Protein AF-A0A610M522-F1 (afdb_monomer)

Mean predicted aligned error: 11.6 Å

Solvent-accessible surface area (backbone atoms only — not comparable to full-atom values): 4716 Å² total; per-residue (Å²): 137,52,74,70,55,55,52,50,50,53,52,50,52,52,54,50,53,50,51,51,52,51,50,50,54,50,47,53,53,46,49,66,74,40,45,67,60,56,50,49,53,52,50,51,52,51,51,51,54,54,50,51,54,52,51,52,53,50,51,53,50,52,53,50,51,51,49,52,42,51,57,47,37,72,75,42,77,80,60,63,80,69,78,116

Foldseek 3Di:
DDPVVVVVVVVVVVVVVVVVVVVVVVVVVVCVVCVVVVVVVVVVVVVVVVVVVVVVVVVVVVVVLVVVLVVVCVVPVVPCVSVD

Sequence (84 aa):
MGLKDNLKAVKNELNTEEQFIENFIKGERFIRKYKFYISAVVIILVAWFAGNFIISKINDYKTKEANEIYANLIQDPSNKNLLE

Structure (mmCIF, N/CA/C/O ba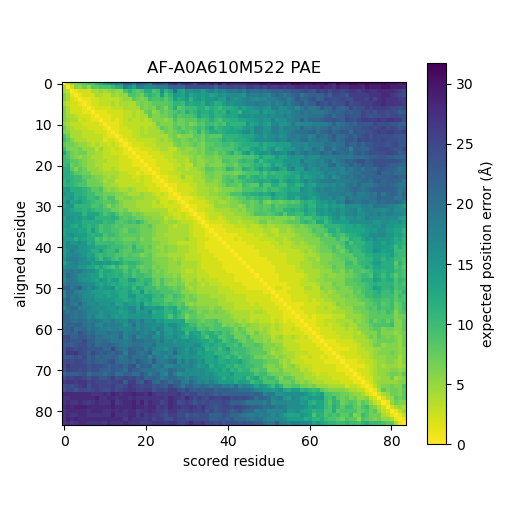ckbone):
data_AF-A0A610M522-F1
#
_entry.id   AF-A0A610M522-F1
#
loop_
_atom_site.group_PDB
_atom_site.id
_atom_site.type_symbol
_atom_site.label_atom_id
_atom_site.label_alt_id
_atom_site.label_comp_id
_atom_site.label_asym_id
_atom_site.label_entity_id
_atom_site.label_seq_id
_atom_site.pdbx_PDB_ins_code
_atom_site.Cartn_x
_atom_site.Cartn_y
_atom_site.Cartn_z
_atom_site.occupancy
_atom_site.B_iso_or_equiv
_atom_site.auth_seq_id
_atom_site.auth_comp_id
_atom_site.auth_asym_id
_atom_site.auth_atom_id
_atom_site.pdbx_PDB_model_num
ATOM 1 N N . MET A 1 1 ? 4.105 -9.067 -51.866 1.00 55.19 1 MET A N 1
ATOM 2 C CA . MET A 1 1 ? 4.904 -8.863 -50.641 1.00 55.19 1 MET A CA 1
ATOM 3 C C . MET A 1 1 ? 6.350 -9.110 -51.010 1.00 55.19 1 MET A C 1
ATOM 5 O O . MET A 1 1 ? 6.724 -10.245 -51.275 1.00 55.19 1 MET A O 1
ATOM 9 N N . GLY A 1 2 ? 7.096 -8.030 -51.237 1.00 80.06 2 GLY A N 1
ATOM 10 C CA . GLY A 1 2 ? 8.452 -8.105 -51.786 1.00 80.06 2 GLY A CA 1
ATOM 11 C C . GLY A 1 2 ? 9.509 -8.202 -50.690 1.00 80.06 2 GLY A C 1
ATOM 12 O O . GLY A 1 2 ? 9.245 -7.884 -49.535 1.00 80.06 2 GLY A O 1
ATOM 13 N N . LEU A 1 3 ? 10.744 -8.545 -51.065 1.00 75.44 3 LEU A N 1
ATOM 14 C CA . LEU A 1 3 ? 11.908 -8.553 -50.161 1.00 75.44 3 LEU A CA 1
ATOM 15 C C . LEU A 1 3 ? 12.059 -7.240 -49.366 1.00 75.44 3 LEU A C 1
ATOM 17 O O . LEU A 1 3 ? 12.495 -7.253 -48.222 1.00 75.44 3 LEU A O 1
ATOM 21 N N . LYS A 1 4 ? 11.639 -6.106 -49.945 1.00 79.31 4 LYS A N 1
ATOM 22 C CA . LYS A 1 4 ? 11.631 -4.791 -49.283 1.00 79.31 4 LYS A CA 1
ATOM 23 C C . LYS A 1 4 ? 10.661 -4.704 -48.098 1.00 79.31 4 LYS A C 1
ATOM 25 O O . LYS A 1 4 ? 10.968 -3.999 -47.142 1.00 79.31 4 LYS A O 1
ATOM 30 N N . ASP A 1 5 ? 9.527 -5.399 -48.150 1.00 78.94 5 ASP A N 1
ATOM 31 C CA . ASP A 1 5 ? 8.555 -5.427 -47.051 1.00 78.94 5 ASP A CA 1
ATOM 32 C C . ASP A 1 5 ? 9.076 -6.301 -45.903 1.00 78.94 5 ASP A C 1
ATOM 34 O O . ASP A 1 5 ? 9.016 -5.891 -44.747 1.00 78.94 5 ASP A O 1
ATOM 38 N N . ASN A 1 6 ? 9.705 -7.437 -46.228 1.00 79.00 6 ASN A N 1
ATOM 39 C CA . ASN A 1 6 ? 10.353 -8.309 -45.241 1.00 79.00 6 ASN A CA 1
ATOM 40 C C . ASN A 1 6 ? 11.526 -7.604 -44.539 1.00 79.00 6 ASN A C 1
ATOM 42 O O . ASN A 1 6 ? 11.647 -7.667 -43.322 1.00 79.00 6 ASN A O 1
ATOM 46 N N . LEU A 1 7 ? 12.356 -6.863 -45.281 1.00 82.56 7 LEU A N 1
ATOM 47 C CA . LEU A 1 7 ? 13.452 -6.080 -44.695 1.00 82.56 7 LEU A CA 1
ATOM 48 C C . LEU A 1 7 ? 12.950 -4.949 -43.785 1.00 82.56 7 LEU A C 1
ATOM 50 O O . LEU A 1 7 ? 13.588 -4.642 -42.779 1.00 82.56 7 LEU A O 1
ATOM 54 N N . LYS A 1 8 ? 11.810 -4.328 -44.114 1.00 85.00 8 LYS A N 1
ATOM 55 C CA . LYS A 1 8 ? 11.171 -3.330 -43.243 1.00 85.00 8 LYS A CA 1
ATOM 56 C C . LYS A 1 8 ? 10.622 -3.959 -41.968 1.00 85.00 8 LYS A C 1
ATOM 58 O O . LYS A 1 8 ? 10.803 -3.360 -40.915 1.00 85.00 8 LYS A O 1
ATOM 63 N N . ALA A 1 9 ? 9.990 -5.129 -42.061 1.00 84.88 9 ALA A N 1
ATOM 64 C CA . ALA A 1 9 ? 9.489 -5.861 -40.900 1.00 84.88 9 ALA A CA 1
ATOM 65 C C . ALA A 1 9 ? 10.630 -6.197 -39.928 1.00 84.88 9 ALA A C 1
ATOM 67 O O . ALA A 1 9 ? 10.590 -5.751 -38.786 1.00 84.88 9 ALA A O 1
ATOM 68 N N . VAL A 1 10 ? 11.709 -6.811 -40.429 1.00 82.69 10 VAL A N 1
ATOM 69 C CA . VAL A 1 10 ? 12.897 -7.150 -39.625 1.00 82.69 10 VAL A CA 1
ATOM 70 C C . VAL A 1 10 ? 13.525 -5.904 -38.996 1.00 82.69 10 VAL A C 1
ATOM 72 O O . VAL A 1 10 ? 13.856 -5.899 -37.817 1.00 82.69 10 VAL A O 1
ATOM 75 N N . LYS A 1 11 ? 13.654 -4.800 -39.744 1.00 84.19 11 LYS A N 1
ATOM 76 C CA . LYS A 1 11 ? 14.179 -3.543 -39.186 1.00 84.19 11 LYS A CA 1
ATOM 77 C C . LYS A 1 11 ? 13.301 -2.993 -38.055 1.00 84.19 11 LYS A C 1
ATOM 79 O O . LYS A 1 11 ? 13.816 -2.389 -37.117 1.00 84.19 11 LYS A O 1
ATOM 84 N N . ASN A 1 12 ? 11.987 -3.151 -38.168 1.00 86.12 12 ASN A N 1
ATOM 85 C CA . ASN A 1 12 ? 11.045 -2.660 -37.172 1.00 86.12 12 ASN A CA 1
ATOM 86 C C . ASN A 1 12 ? 11.056 -3.528 -35.905 1.00 86.12 12 ASN A C 1
ATOM 88 O O . ASN A 1 12 ? 10.981 -2.990 -34.803 1.00 86.12 12 ASN A O 1
ATOM 92 N N . GLU A 1 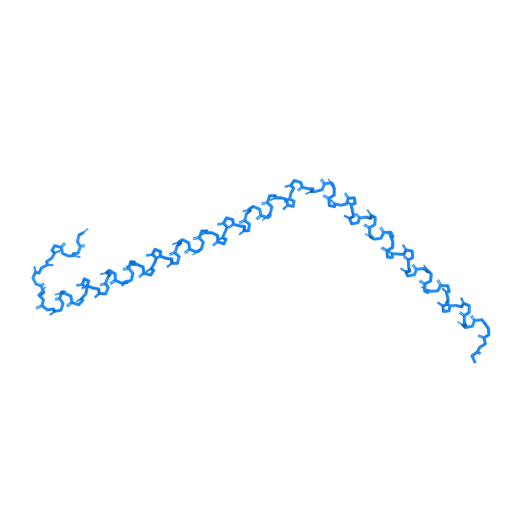13 ? 11.204 -4.844 -36.063 1.00 81.44 13 GLU A N 1
ATOM 93 C CA . GLU A 1 13 ? 11.418 -5.783 -34.956 1.00 81.44 13 GLU A CA 1
ATOM 94 C C . GLU A 1 13 ? 12.715 -5.459 -34.205 1.00 81.44 13 GLU A C 1
ATOM 96 O O . GLU A 1 13 ? 12.662 -5.218 -33.003 1.00 81.44 13 GLU A O 1
ATOM 101 N N . LEU A 1 14 ? 13.836 -5.280 -34.914 1.00 83.94 14 LEU A N 1
ATOM 102 C CA . LEU A 1 14 ? 15.122 -4.917 -34.302 1.00 83.94 14 LEU A CA 1
ATOM 103 C C . LEU A 1 14 ? 15.064 -3.585 -33.531 1.00 83.94 14 LEU A C 1
ATOM 105 O O . LEU A 1 14 ? 15.566 -3.487 -32.415 1.00 83.94 14 LEU A O 1
ATOM 109 N N . ASN A 1 15 ? 14.403 -2.564 -34.086 1.00 88.38 15 ASN A N 1
ATOM 110 C CA . ASN A 1 15 ? 14.211 -1.278 -33.401 1.00 88.38 15 ASN A CA 1
ATOM 111 C C . ASN A 1 15 ? 13.329 -1.422 -32.146 1.00 88.38 15 ASN A C 1
ATOM 113 O O . ASN A 1 15 ? 13.530 -0.740 -31.142 1.00 88.38 15 ASN A O 1
ATOM 117 N N . THR A 1 16 ? 12.349 -2.325 -32.192 1.00 86.75 16 THR A N 1
ATOM 118 C CA . THR A 1 16 ? 11.507 -2.636 -31.034 1.00 86.75 16 THR A CA 1
ATOM 119 C C . THR A 1 16 ? 12.342 -3.315 -29.947 1.00 86.75 16 THR A C 1
ATOM 121 O O . THR A 1 16 ? 12.285 -2.901 -28.792 1.00 86.75 16 THR A O 1
ATOM 124 N N . GLU A 1 17 ? 13.177 -4.292 -30.306 1.00 85.44 17 GLU A N 1
ATOM 125 C CA . GLU A 1 17 ? 14.097 -4.965 -29.379 1.00 85.44 17 GLU A CA 1
ATOM 126 C C . GLU A 1 17 ? 15.114 -3.997 -28.748 1.00 85.44 17 GLU A C 1
ATOM 128 O O . GLU A 1 17 ? 15.317 -4.031 -27.532 1.00 85.44 17 GLU A O 1
ATOM 133 N N . GLU A 1 18 ? 15.695 -3.072 -29.519 1.00 85.94 18 GLU A N 1
ATOM 134 C CA . GLU A 1 18 ? 16.583 -2.032 -28.978 1.00 85.94 18 GLU A CA 1
ATOM 135 C C . GLU A 1 18 ? 15.865 -1.128 -27.970 1.00 85.94 18 GLU A C 1
ATOM 137 O O . GLU A 1 18 ? 16.404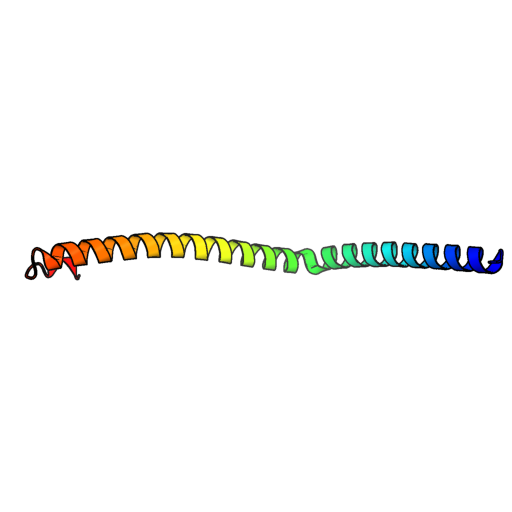 -0.847 -26.897 1.00 85.94 18 GLU A O 1
ATOM 142 N N . GLN A 1 19 ? 14.626 -0.719 -28.258 1.00 87.62 19 GLN A N 1
ATOM 143 C CA . GLN A 1 19 ? 13.822 0.065 -27.317 1.00 87.62 19 GLN A CA 1
ATOM 144 C C . GLN A 1 19 ? 13.494 -0.721 -26.046 1.00 87.62 19 GLN A C 1
ATOM 146 O O . GLN A 1 19 ? 13.490 -0.146 -24.955 1.00 87.62 19 GLN A O 1
ATOM 151 N N . PHE A 1 20 ? 13.254 -2.031 -26.151 1.00 87.31 20 PHE A N 1
ATOM 152 C CA . PHE A 1 20 ? 13.068 -2.893 -24.984 1.00 87.31 20 PHE A CA 1
ATOM 153 C C . PHE A 1 20 ? 14.315 -2.917 -24.100 1.00 87.31 20 PHE A C 1
ATOM 155 O O . PHE A 1 20 ? 14.204 -2.715 -22.889 1.00 87.31 20 PHE A O 1
ATOM 162 N N . ILE A 1 21 ? 15.497 -3.109 -24.689 1.00 87.81 21 ILE A N 1
ATOM 163 C CA . ILE A 1 21 ? 16.760 -3.143 -23.943 1.00 87.81 21 ILE A CA 1
ATOM 164 C C . ILE A 1 21 ? 17.071 -1.769 -23.339 1.00 87.81 21 ILE A C 1
ATOM 166 O O . ILE A 1 21 ? 17.429 -1.675 -22.164 1.00 87.81 21 ILE A O 1
ATOM 170 N N . GLU A 1 22 ? 16.876 -0.687 -24.090 1.00 88.56 22 GLU A N 1
ATOM 171 C CA . GLU A 1 22 ? 17.086 0.672 -23.593 1.00 88.56 22 GLU A CA 1
ATOM 172 C C . GLU A 1 22 ? 16.164 0.987 -22.407 1.00 88.56 22 GLU A C 1
ATOM 174 O O . GLU A 1 22 ? 16.610 1.5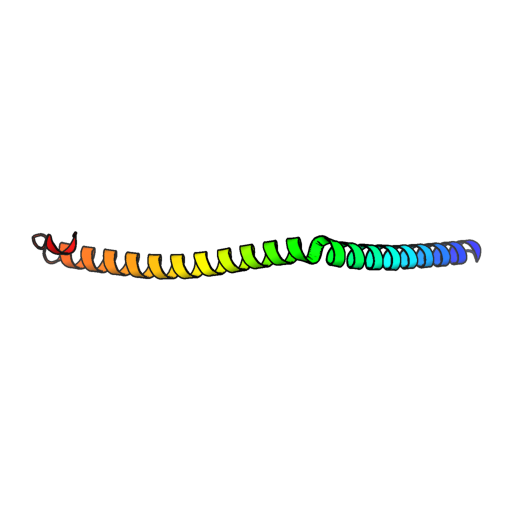15 -21.382 1.00 88.56 22 GLU A O 1
ATOM 179 N N . ASN A 1 23 ? 14.887 0.619 -22.508 1.00 86.56 23 ASN A N 1
ATOM 180 C CA . ASN A 1 23 ? 13.922 0.802 -21.431 1.00 86.56 23 ASN A CA 1
ATOM 181 C C . ASN A 1 23 ? 14.245 -0.070 -20.217 1.00 86.56 23 ASN A C 1
ATOM 183 O O . ASN A 1 23 ? 14.099 0.395 -19.086 1.00 86.56 23 ASN A O 1
ATOM 187 N N . PHE A 1 24 ? 14.737 -1.292 -20.423 1.00 86.88 24 PHE A N 1
ATOM 188 C CA . PHE A 1 24 ? 15.191 -2.164 -19.344 1.00 86.88 24 PHE A CA 1
ATOM 189 C C . PHE A 1 24 ? 16.374 -1.547 -18.583 1.00 86.88 24 PHE A C 1
ATOM 191 O O . PHE A 1 24 ? 16.337 -1.433 -17.358 1.00 86.88 24 PHE A O 1
ATOM 198 N N . ILE A 1 25 ? 17.382 -1.045 -19.302 1.00 87.06 25 ILE A N 1
ATOM 199 C CA . ILE A 1 25 ? 18.559 -0.389 -18.711 1.00 87.06 25 ILE A CA 1
ATOM 200 C C . ILE A 1 25 ? 18.164 0.914 -17.998 1.00 87.06 25 ILE A C 1
ATOM 202 O O . ILE A 1 25 ? 18.640 1.204 -16.894 1.00 87.06 25 ILE A O 1
ATOM 206 N N . LYS A 1 26 ? 17.261 1.708 -18.590 1.00 87.62 26 LYS A N 1
ATOM 207 C CA . LYS A 1 26 ? 16.688 2.899 -17.940 1.00 87.62 26 LYS A CA 1
ATOM 208 C C . LYS A 1 26 ? 15.938 2.522 -16.662 1.00 87.62 26 LYS A C 1
ATOM 210 O O . LYS A 1 26 ? 16.108 3.204 -15.650 1.00 87.62 26 LYS A O 1
ATOM 215 N N . GLY A 1 27 ? 15.166 1.437 -16.691 1.00 84.38 27 GLY A N 1
ATOM 216 C CA . GLY A 1 27 ? 14.460 0.877 -15.542 1.00 84.38 27 GLY A CA 1
ATOM 217 C C . GLY A 1 27 ? 15.413 0.472 -14.420 1.00 84.38 27 GLY A C 1
ATOM 218 O O . GLY A 1 27 ? 15.231 0.899 -13.280 1.00 84.38 27 GLY A O 1
ATOM 219 N N . GLU A 1 28 ? 16.487 -0.251 -14.738 1.00 85.75 28 GLU A N 1
ATOM 220 C CA . GLU A 1 28 ? 17.517 -0.618 -13.762 1.00 85.75 28 GLU A CA 1
ATOM 221 C C . GLU A 1 28 ? 18.145 0.628 -13.120 1.00 85.75 28 GLU A C 1
ATOM 223 O O . GLU A 1 28 ? 18.241 0.737 -11.893 1.00 85.75 28 GLU A O 1
ATOM 228 N N . ARG A 1 29 ? 18.515 1.626 -13.933 1.00 85.31 29 ARG A N 1
ATOM 229 C CA . ARG A 1 29 ? 19.112 2.872 -13.435 1.00 85.31 29 ARG A CA 1
ATOM 230 C C . ARG A 1 29 ? 18.137 3.675 -12.575 1.00 85.31 29 ARG A C 1
ATOM 232 O O . ARG A 1 29 ? 18.557 4.274 -11.583 1.00 85.31 29 ARG A O 1
ATOM 239 N N . PHE A 1 30 ? 16.853 3.673 -12.928 1.00 83.81 30 PHE A N 1
ATOM 240 C CA . PHE A 1 30 ? 15.788 4.300 -12.152 1.00 83.81 30 PHE A CA 1
ATOM 241 C C . PHE A 1 30 ? 15.639 3.622 -10.787 1.00 83.81 30 PHE A C 1
ATOM 243 O O . PHE A 1 30 ? 15.755 4.289 -9.761 1.00 83.81 30 PHE A O 1
ATOM 250 N N . ILE A 1 31 ? 15.497 2.295 -10.752 1.00 85.12 31 ILE A N 1
ATOM 251 C CA . ILE A 1 31 ? 15.396 1.531 -9.501 1.00 85.12 31 ILE A CA 1
ATOM 252 C C . ILE A 1 31 ? 16.634 1.769 -8.631 1.00 85.12 31 ILE A C 1
ATOM 254 O O . ILE A 1 31 ? 16.514 2.041 -7.438 1.00 85.12 31 ILE A O 1
ATOM 258 N N . ARG A 1 32 ? 17.834 1.764 -9.221 1.00 85.19 32 ARG A N 1
ATOM 259 C CA . ARG A 1 32 ? 19.085 1.997 -8.487 1.00 85.19 32 ARG A CA 1
ATOM 260 C C . ARG A 1 32 ? 19.177 3.408 -7.905 1.00 85.19 32 ARG A C 1
ATOM 262 O O . ARG A 1 32 ? 19.657 3.568 -6.783 1.00 85.19 32 ARG A O 1
ATOM 269 N N . LYS A 1 33 ? 18.705 4.421 -8.640 1.00 87.50 33 LYS A N 1
ATOM 270 C CA . LYS A 1 33 ? 18.675 5.825 -8.198 1.00 87.50 33 LYS A CA 1
ATOM 271 C C . LYS A 1 33 ? 17.640 6.055 -7.096 1.00 87.50 33 LYS A C 1
ATOM 273 O O . LYS A 1 33 ? 17.930 6.753 -6.129 1.00 87.50 33 LYS A O 1
ATOM 278 N N . TYR A 1 34 ? 16.461 5.450 -7.218 1.00 89.81 34 TYR A N 1
ATOM 279 C CA . TYR A 1 34 ? 15.336 5.651 -6.302 1.00 89.81 34 TYR A CA 1
ATOM 280 C C . TYR A 1 34 ? 15.184 4.542 -5.256 1.00 89.81 34 TYR A C 1
ATOM 282 O O . TYR A 1 34 ? 14.178 4.518 -4.553 1.00 89.81 34 TYR A O 1
ATOM 290 N N . LYS A 1 35 ? 16.185 3.665 -5.089 1.00 86.56 35 LYS A N 1
ATOM 291 C CA . LYS A 1 35 ? 16.140 2.508 -4.177 1.00 86.56 35 LYS A CA 1
ATOM 292 C C . LYS A 1 35 ? 15.607 2.845 -2.781 1.00 86.56 35 LYS A C 1
ATOM 294 O O . LYS A 1 35 ? 14.812 2.091 -2.237 1.00 86.56 35 LYS A O 1
ATOM 299 N N . PHE A 1 36 ? 15.995 4.005 -2.242 1.00 88.94 36 PHE A N 1
ATOM 300 C CA . PHE A 1 36 ? 15.573 4.463 -0.919 1.00 88.94 36 PHE A CA 1
ATOM 301 C C . PHE A 1 36 ? 14.096 4.885 -0.884 1.00 88.94 36 PHE A C 1
ATOM 303 O O . PHE A 1 36 ? 13.362 4.520 0.032 1.00 88.94 36 PHE A O 1
ATOM 310 N N . TYR A 1 37 ? 13.636 5.601 -1.912 1.00 91.94 37 TYR A N 1
ATOM 311 C CA . TYR A 1 37 ? 12.232 5.994 -2.046 1.00 91.94 37 TYR A CA 1
ATOM 312 C C . TYR A 1 37 ? 11.332 4.774 -2.244 1.00 91.94 37 TYR A C 1
ATOM 314 O O . TYR A 1 37 ? 10.298 4.667 -1.593 1.00 91.94 37 TYR A O 1
ATOM 322 N N . ILE A 1 38 ? 11.756 3.823 -3.083 1.00 90.12 38 ILE A N 1
ATOM 323 C CA . ILE A 1 38 ? 11.031 2.567 -3.306 1.00 90.12 38 ILE A CA 1
ATOM 324 C C . ILE A 1 38 ? 10.927 1.788 -1.990 1.00 90.12 38 ILE A C 1
ATOM 326 O O . ILE A 1 38 ? 9.832 1.374 -1.621 1.00 90.12 38 ILE A O 1
ATOM 330 N N . SER A 1 39 ? 12.023 1.657 -1.229 1.00 90.31 39 SER A N 1
ATOM 331 C CA . SER A 1 39 ? 11.966 1.005 0.084 1.00 90.31 39 SER A CA 1
ATOM 332 C C . SER A 1 39 ? 11.053 1.734 1.070 1.00 90.31 39 SER A C 1
ATOM 334 O O . SER A 1 39 ? 10.312 1.082 1.796 1.00 90.31 39 SER A O 1
ATOM 336 N N . ALA A 1 40 ? 11.046 3.070 1.072 1.00 94.88 40 ALA A N 1
ATOM 337 C CA . ALA A 1 40 ? 10.169 3.846 1.943 1.00 94.88 40 ALA A CA 1
ATOM 338 C C . ALA A 1 40 ? 8.687 3.599 1.619 1.00 94.88 40 ALA A C 1
ATOM 340 O O . ALA A 1 40 ? 7.896 3.359 2.527 1.00 94.88 40 ALA A O 1
ATOM 341 N N . VAL A 1 41 ? 8.319 3.577 0.333 1.00 95.69 41 VAL A N 1
ATOM 342 C CA . VAL A 1 41 ? 6.944 3.271 -0.100 1.00 95.69 41 VAL A CA 1
ATOM 343 C C . VAL A 1 41 ? 6.534 1.860 0.322 1.00 95.69 41 VAL A C 1
ATOM 345 O O . VAL A 1 41 ? 5.433 1.673 0.835 1.00 95.69 41 VAL A O 1
ATOM 348 N N . VAL A 1 42 ? 7.425 0.876 0.167 1.00 95.69 42 VAL A N 1
ATOM 349 C CA . VAL A 1 42 ? 7.166 -0.504 0.606 1.00 95.69 42 VAL A CA 1
ATOM 350 C C . VAL A 1 42 ? 6.932 -0.563 2.117 1.00 95.69 42 VAL A C 1
ATOM 352 O O . VAL A 1 42 ? 5.968 -1.185 2.554 1.00 95.69 42 VAL A O 1
ATOM 355 N N . ILE A 1 43 ? 7.753 0.119 2.921 1.00 96.75 43 ILE A N 1
ATOM 356 C CA . ILE A 1 43 ? 7.582 0.165 4.383 1.00 96.75 43 ILE A CA 1
ATOM 357 C C . ILE A 1 43 ? 6.237 0.805 4.754 1.00 96.75 43 ILE A C 1
ATOM 359 O O . ILE A 1 43 ? 5.521 0.261 5.591 1.00 96.75 43 ILE A O 1
ATOM 363 N N . ILE A 1 44 ? 5.856 1.911 4.108 1.00 97.06 44 ILE A N 1
ATOM 364 C CA . ILE A 1 44 ? 4.566 2.575 4.350 1.00 97.06 44 ILE A CA 1
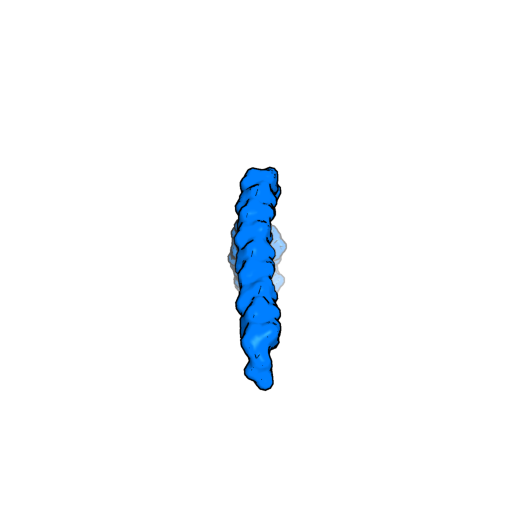ATOM 365 C C . ILE A 1 44 ? 3.399 1.638 4.022 1.00 97.06 44 ILE A C 1
ATOM 367 O O . ILE A 1 44 ? 2.464 1.531 4.813 1.00 97.06 44 ILE A O 1
ATOM 371 N N . LEU A 1 45 ? 3.462 0.927 2.893 1.00 97.19 45 LEU A N 1
ATOM 372 C CA . LEU A 1 45 ? 2.441 -0.051 2.516 1.00 97.19 45 LEU A CA 1
ATOM 373 C C . LEU A 1 45 ? 2.327 -1.171 3.552 1.00 97.19 45 LEU A C 1
ATOM 375 O O . LEU A 1 45 ? 1.223 -1.488 3.990 1.00 97.19 45 LEU A O 1
ATOM 379 N N . VAL A 1 46 ? 3.454 -1.734 3.992 1.00 97.00 46 VAL A N 1
ATOM 380 C CA . VAL A 1 46 ? 3.467 -2.782 5.022 1.00 97.00 46 VAL A CA 1
ATOM 381 C C . VAL A 1 46 ? 2.888 -2.265 6.340 1.00 97.00 46 VAL A C 1
ATOM 383 O O . VAL A 1 46 ? 2.049 -2.935 6.940 1.00 97.00 46 VAL A O 1
ATOM 386 N N . ALA A 1 47 ? 3.275 -1.063 6.774 1.00 96.62 47 ALA A N 1
ATOM 387 C CA . ALA A 1 47 ? 2.754 -0.445 7.99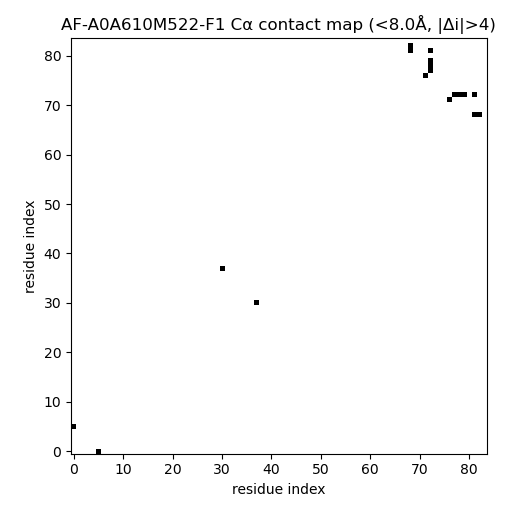0 1.00 96.62 47 ALA A CA 1
ATOM 388 C C . ALA A 1 47 ? 1.242 -0.191 7.901 1.00 96.62 47 ALA A C 1
ATOM 390 O O . ALA A 1 47 ? 0.520 -0.438 8.866 1.00 96.62 47 ALA A O 1
ATOM 391 N N . TRP A 1 48 ? 0.748 0.242 6.740 1.00 96.81 48 TRP A N 1
ATOM 392 C CA . TRP A 1 48 ? -0.679 0.438 6.504 1.00 96.81 48 TRP A CA 1
ATOM 393 C C . TRP A 1 48 ? -1.455 -0.880 6.587 1.00 96.81 48 TRP A C 1
ATOM 395 O O . TRP A 1 48 ? -2.467 -0.945 7.285 1.00 96.81 48 TRP A O 1
ATOM 405 N N . PHE A 1 49 ? -0.963 -1.949 5.956 1.00 96.25 49 PHE A N 1
ATOM 406 C CA . PHE A 1 49 ? -1.577 -3.277 6.057 1.00 96.25 49 PHE A CA 1
ATOM 407 C C . PHE A 1 49 ? -1.579 -3.804 7.496 1.00 96.25 49 PHE A C 1
ATOM 409 O O . PHE A 1 49 ? -2.618 -4.244 7.988 1.00 96.25 49 PHE A O 1
ATOM 416 N N . ALA A 1 50 ? -0.442 -3.718 8.192 1.00 95.62 50 ALA A N 1
ATOM 417 C CA . ALA A 1 50 ? -0.325 -4.155 9.580 1.00 95.62 50 ALA A CA 1
ATOM 418 C C . ALA A 1 50 ? -1.255 -3.358 10.510 1.00 95.62 50 ALA A C 1
ATOM 420 O O . ALA A 1 50 ? -1.966 -3.944 11.326 1.00 95.62 50 ALA A O 1
ATOM 421 N N . GLY A 1 51 ? -1.305 -2.034 10.348 1.00 94.19 51 GLY A N 1
ATOM 422 C CA . GLY A 1 51 ? -2.188 -1.157 11.112 1.00 94.19 51 GLY A CA 1
ATOM 423 C C . GLY A 1 51 ? -3.661 -1.502 10.905 1.00 94.19 51 GLY A C 1
ATOM 424 O O . GLY A 1 51 ? -4.384 -1.687 11.881 1.00 94.19 51 GLY A O 1
ATOM 425 N N . ASN A 1 52 ? -4.098 -1.676 9.653 1.00 94.25 52 ASN A N 1
ATOM 426 C CA . ASN A 1 52 ? -5.474 -2.084 9.350 1.00 94.25 52 ASN A CA 1
ATOM 427 C C . ASN A 1 52 ? -5.814 -3.452 9.953 1.00 94.25 52 ASN A C 1
ATOM 429 O O . ASN A 1 52 ? -6.897 -3.621 10.509 1.00 94.25 52 ASN A O 1
ATOM 433 N N . PHE A 1 53 ? -4.889 -4.411 9.896 1.00 93.25 53 PHE A N 1
ATOM 434 C CA . PHE A 1 53 ? -5.098 -5.736 10.476 1.00 93.25 53 PHE A CA 1
ATOM 435 C C . PHE A 1 53 ? -5.300 -5.677 11.998 1.00 93.25 53 PHE A C 1
ATOM 437 O O . PHE A 1 53 ? -6.234 -6.282 12.529 1.00 93.25 53 PHE A O 1
ATOM 444 N N . ILE A 1 54 ? -4.464 -4.906 12.701 1.00 93.38 54 ILE A N 1
ATOM 445 C CA . ILE A 1 54 ? -4.566 -4.721 14.155 1.00 93.38 54 ILE A CA 1
ATOM 446 C C . ILE A 1 54 ? -5.863 -3.988 14.516 1.00 93.38 54 ILE A C 1
ATOM 448 O O . ILE A 1 54 ? -6.595 -4.438 15.396 1.00 93.38 54 ILE A O 1
ATOM 452 N N . ILE A 1 55 ? -6.181 -2.894 13.819 1.00 92.69 55 ILE A N 1
ATOM 453 C CA . ILE A 1 55 ? -7.408 -2.118 14.050 1.00 92.69 55 ILE A CA 1
ATOM 454 C C . ILE A 1 55 ? -8.645 -2.988 13.823 1.00 92.69 55 ILE A C 1
ATOM 456 O O . ILE A 1 55 ? -9.564 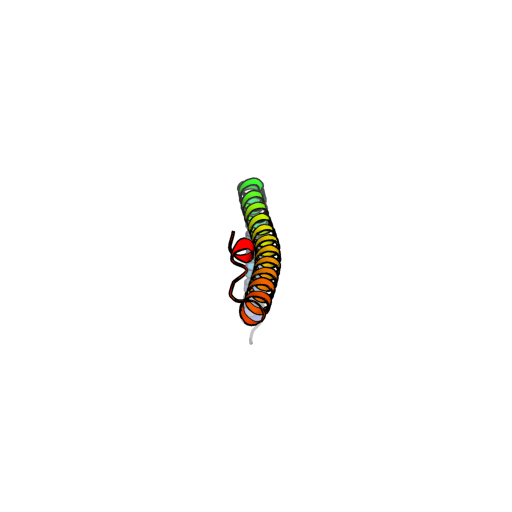-2.958 14.636 1.00 92.69 55 ILE A O 1
ATOM 460 N N . SER A 1 56 ? -8.655 -3.810 12.770 1.00 90.50 56 SER A N 1
ATOM 461 C CA . SER A 1 56 ? -9.753 -4.738 12.506 1.00 90.50 56 SER A CA 1
ATOM 462 C C . SER A 1 56 ? -9.946 -5.717 13.662 1.00 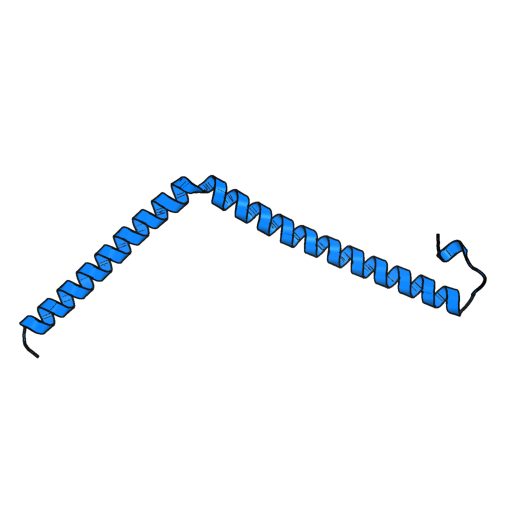90.50 56 SER A C 1
ATOM 464 O O . SER A 1 56 ? -11.075 -5.910 14.097 1.00 90.50 56 SER A O 1
ATOM 466 N N . LYS A 1 57 ? -8.864 -6.296 14.200 1.00 88.25 57 LYS A N 1
ATOM 467 C CA . LYS A 1 57 ? -8.931 -7.202 15.358 1.00 88.25 57 LYS A CA 1
ATOM 468 C C . LYS A 1 57 ? -9.451 -6.510 16.617 1.00 88.25 57 LYS A C 1
ATOM 470 O O . LYS A 1 57 ? -10.262 -7.092 17.333 1.00 88.25 57 LYS A O 1
ATOM 475 N N . ILE A 1 58 ? -9.001 -5.284 16.877 1.00 90.38 58 ILE A N 1
ATOM 476 C CA . ILE A 1 58 ? -9.457 -4.492 18.026 1.00 90.38 58 ILE A CA 1
ATOM 477 C C . ILE A 1 58 ? -10.940 -4.148 17.882 1.00 90.38 58 ILE A C 1
ATOM 479 O O . ILE A 1 58 ? -11.687 -4.271 18.846 1.00 90.38 58 ILE A O 1
ATOM 483 N N . ASN A 1 59 ? -11.379 -3.734 16.695 1.00 89.50 59 ASN A N 1
ATOM 484 C CA . ASN A 1 59 ? -12.778 -3.396 16.450 1.00 89.50 59 ASN A CA 1
ATOM 485 C C . ASN A 1 59 ? -13.692 -4.614 16.600 1.00 89.50 59 ASN A C 1
ATOM 487 O O . ASN A 1 59 ? -14.774 -4.482 17.164 1.00 89.50 59 ASN A O 1
ATOM 491 N N . ASP A 1 60 ? -13.250 -5.790 16.157 1.00 87.25 60 ASP A N 1
ATOM 492 C CA . ASP A 1 60 ? -13.987 -7.045 16.336 1.00 87.25 60 ASP A CA 1
ATOM 493 C C . ASP A 1 60 ? -14.173 -7.364 17.828 1.00 87.25 60 ASP A C 1
ATOM 495 O O . ASP A 1 60 ? -15.289 -7.597 18.292 1.00 87.25 60 ASP A O 1
ATOM 499 N N . TYR A 1 61 ? -13.088 -7.253 18.605 1.00 85.06 61 TYR A N 1
ATOM 500 C CA . TYR A 1 61 ? -13.119 -7.442 20.055 1.00 85.06 61 TYR A CA 1
ATOM 501 C C . TYR A 1 61 ? -14.043 -6.432 20.748 1.00 85.06 61 TYR A C 1
ATOM 503 O O . TYR A 1 61 ? -14.924 -6.827 21.504 1.00 85.06 61 TYR A O 1
ATOM 511 N N . LYS A 1 62 ? -13.899 -5.138 20.438 1.00 84.81 62 LYS A N 1
ATOM 512 C CA . LYS A 1 62 ? -14.741 -4.069 20.998 1.00 84.81 62 LYS A CA 1
ATOM 513 C C . LYS A 1 62 ? -16.215 -4.250 20.655 1.00 84.81 62 LYS A C 1
ATOM 515 O O . LYS A 1 62 ? -17.072 -3.999 21.489 1.00 84.81 62 LYS A O 1
ATOM 520 N N . THR A 1 63 ? -16.518 -4.684 19.433 1.00 85.19 63 THR A N 1
ATOM 521 C CA . THR A 1 63 ? -17.900 -4.941 19.004 1.00 85.19 63 THR A CA 1
ATOM 522 C C . THR A 1 63 ? -18.489 -6.112 19.778 1.00 85.19 63 THR A C 1
ATOM 524 O O . THR A 1 63 ? -19.638 -6.055 20.208 1.00 85.19 63 THR A O 1
ATOM 527 N N . LYS A 1 64 ? -17.698 -7.167 19.995 1.00 87.50 64 LYS A N 1
ATOM 528 C CA . LYS A 1 64 ? -18.121 -8.314 20.794 1.00 87.50 64 LYS A CA 1
ATOM 529 C C . LYS A 1 64 ? -18.374 -7.921 22.251 1.00 87.50 64 LYS A C 1
ATOM 531 O O . LYS A 1 64 ? -19.448 -8.210 22.764 1.00 87.50 64 LYS A O 1
ATOM 536 N N . GLU A 1 65 ? -17.444 -7.196 22.863 1.00 86.38 65 GLU A N 1
ATOM 537 C CA . GLU A 1 65 ? -17.568 -6.684 24.231 1.00 86.38 65 GLU A CA 1
ATOM 538 C C . GLU A 1 65 ? -18.794 -5.771 24.386 1.00 86.38 65 GLU A C 1
ATOM 540 O O . GLU A 1 65 ? -19.599 -5.965 25.293 1.00 86.38 65 GLU A O 1
ATOM 545 N N . ALA A 1 66 ? -19.017 -4.852 23.442 1.00 83.25 66 ALA A N 1
ATOM 546 C CA . ALA A 1 66 ? -20.194 -3.985 23.435 1.00 83.25 66 ALA A CA 1
ATOM 547 C C . ALA A 1 66 ? -21.509 -4.777 23.321 1.00 83.25 66 ALA A C 1
ATOM 549 O O . ALA A 1 66 ? -22.482 -4.462 24.007 1.00 83.25 66 ALA A O 1
ATOM 550 N N . ASN A 1 67 ? -21.543 -5.823 22.490 1.00 85.75 67 ASN A N 1
ATOM 551 C CA . ASN A 1 67 ? -22.709 -6.698 22.369 1.00 85.75 67 ASN A CA 1
ATOM 552 C C . ASN A 1 67 ? -22.955 -7.506 23.651 1.00 85.75 67 ASN A C 1
ATOM 554 O O . ASN A 1 67 ? -24.107 -7.690 24.040 1.00 85.75 67 ASN A O 1
ATOM 558 N N . GLU A 1 68 ? -21.895 -7.971 24.316 1.00 86.12 68 GLU A N 1
ATOM 559 C CA . GLU A 1 68 ? -21.993 -8.664 25.604 1.00 86.12 68 GLU A CA 1
ATOM 560 C C . GLU A 1 68 ? -22.523 -7.725 26.695 1.00 86.12 68 GLU A C 1
ATOM 562 O O . GLU A 1 68 ? -23.467 -8.084 27.398 1.00 86.12 68 GLU A O 1
ATOM 567 N N . ILE A 1 69 ? -22.001 -6.501 26.794 1.00 85.50 69 ILE A N 1
ATOM 568 C CA . ILE A 1 69 ? -22.509 -5.467 27.710 1.00 85.50 69 ILE A CA 1
ATOM 569 C C . ILE A 1 69 ? -23.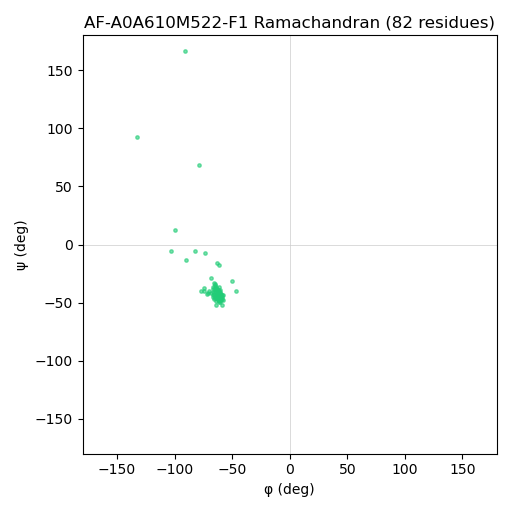989 -5.186 27.433 1.00 85.50 69 ILE A C 1
ATOM 571 O O . ILE A 1 69 ? -24.808 -5.202 28.350 1.00 85.50 69 ILE A O 1
ATOM 575 N N . TYR A 1 70 ? -24.356 -4.992 26.165 1.00 84.44 70 TYR A N 1
ATOM 576 C CA . TYR A 1 70 ? -25.736 -4.733 25.762 1.00 84.44 70 TYR A CA 1
ATOM 577 C C . TYR A 1 70 ? -26.679 -5.885 26.136 1.00 84.44 70 TYR A C 1
ATOM 579 O O . TYR A 1 70 ? -27.747 -5.655 26.703 1.00 84.44 70 TYR A O 1
ATOM 587 N N . ALA A 1 71 ? -26.274 -7.132 25.882 1.00 85.88 71 ALA A N 1
ATOM 588 C CA . ALA A 1 71 ? -27.054 -8.312 26.242 1.00 85.88 71 ALA A CA 1
ATOM 589 C C . ALA A 1 71 ? -27.244 -8.446 27.762 1.00 85.88 71 ALA A C 1
ATOM 591 O O . ALA A 1 71 ? -28.329 -8.817 28.212 1.00 85.88 71 ALA A O 1
ATOM 592 N N . ASN A 1 72 ? -26.216 -8.117 28.550 1.00 82.56 72 ASN A N 1
ATOM 593 C CA . ASN A 1 72 ? -26.295 -8.124 30.010 1.00 82.56 72 ASN A CA 1
ATOM 594 C C . ASN A 1 72 ? -27.189 -6.996 30.543 1.00 82.56 72 ASN A C 1
ATOM 596 O O . ASN A 1 72 ? -27.983 -7.245 31.442 1.00 82.56 72 ASN A O 1
ATOM 600 N N . LEU A 1 73 ? -27.139 -5.794 29.963 1.00 83.31 73 LEU A N 1
ATOM 601 C CA . LEU A 1 73 ? -28.000 -4.669 30.354 1.00 83.31 73 LEU A CA 1
ATOM 602 C C . LEU A 1 73 ? -29.478 -4.887 30.006 1.00 83.31 73 LEU A C 1
ATOM 604 O O . LEU A 1 73 ? -30.352 -4.365 30.692 1.00 83.31 73 LEU A O 1
ATOM 608 N N . ILE A 1 74 ? -29.782 -5.663 28.959 1.00 82.75 74 ILE A N 1
ATOM 609 C CA . ILE A 1 74 ? -31.162 -6.095 28.687 1.00 82.75 74 ILE A CA 1
ATOM 610 C C . ILE A 1 74 ? -31.670 -7.015 29.804 1.00 82.75 74 ILE A C 1
ATOM 612 O O . ILE A 1 74 ? -32.840 -6.934 30.176 1.00 82.75 74 ILE A O 1
ATOM 616 N N . GLN A 1 75 ? -30.811 -7.901 30.318 1.00 81.62 75 GLN A N 1
ATOM 617 C CA . GLN A 1 75 ? -31.179 -8.846 31.375 1.00 81.62 75 GLN A CA 1
ATOM 618 C C . GLN A 1 75 ? -31.231 -8.182 32.755 1.00 81.62 75 GLN A C 1
ATOM 620 O O . GLN A 1 75 ? -32.153 -8.457 33.518 1.00 81.62 75 GLN A O 1
ATOM 625 N N . ASP A 1 76 ? -30.285 -7.289 33.053 1.00 78.06 76 ASP A N 1
ATOM 626 C CA . ASP A 1 76 ? -30.245 -6.491 34.277 1.00 78.06 76 ASP A CA 1
ATOM 627 C C . ASP A 1 76 ? -29.977 -5.001 33.963 1.00 78.06 76 ASP A C 1
ATOM 629 O O . ASP A 1 76 ? -28.826 -4.564 33.865 1.00 78.06 76 ASP A O 1
ATOM 633 N N . PRO A 1 77 ? -31.036 -4.185 33.804 1.00 72.88 77 PRO A N 1
ATOM 634 C CA . PRO A 1 77 ? -30.911 -2.780 33.404 1.00 72.88 77 PRO A CA 1
ATOM 635 C C . PRO A 1 77 ? -30.377 -1.848 34.504 1.00 72.88 77 PRO A C 1
ATOM 637 O O . PRO A 1 77 ? -30.107 -0.675 34.236 1.00 72.88 77 PRO A O 1
ATOM 640 N N . SER A 1 78 ? -30.221 -2.334 35.739 1.00 71.44 78 SER A N 1
ATOM 641 C CA . SER A 1 78 ? -29.680 -1.553 36.861 1.00 71.44 78 SER A CA 1
ATOM 642 C C . SER A 1 78 ? -28.161 -1.666 36.990 1.00 71.44 78 SER A C 1
ATOM 644 O O . SER A 1 78 ? -27.554 -0.848 37.689 1.00 71.44 78 SER A O 1
ATOM 646 N N . ASN A 1 79 ? -27.525 -2.623 36.308 1.00 67.44 79 ASN A N 1
ATOM 647 C CA . ASN A 1 79 ? -26.089 -2.856 36.404 1.00 67.44 79 ASN A CA 1
ATOM 648 C C . ASN A 1 79 ? -25.261 -1.859 35.568 1.00 67.44 79 ASN A C 1
ATOM 650 O O . ASN A 1 79 ? -24.610 -2.207 34.583 1.00 67.44 79 ASN A O 1
ATOM 654 N N . LYS A 1 80 ? -25.271 -0.588 35.988 1.00 67.25 80 LYS A N 1
ATOM 655 C CA . LYS A 1 80 ? -24.542 0.519 35.341 1.00 67.25 80 LYS A CA 1
ATOM 656 C C . LYS A 1 80 ? -23.015 0.365 35.339 1.00 67.25 80 LYS A C 1
ATOM 658 O O . LYS A 1 80 ? -22.373 1.036 34.543 1.00 67.25 80 LYS A O 1
ATOM 663 N N . ASN A 1 81 ? -22.453 -0.531 36.157 1.00 70.25 81 ASN A N 1
ATOM 664 C CA . ASN A 1 81 ? -21.008 -0.811 36.193 1.00 70.25 81 ASN A CA 1
ATOM 665 C C . ASN A 1 81 ? -20.463 -1.357 34.862 1.00 70.25 81 ASN A C 1
ATOM 667 O O . ASN A 1 81 ? -19.260 -1.350 34.655 1.00 70.25 81 ASN A O 1
ATOM 671 N N . LEU A 1 82 ? -21.324 -1.852 33.967 1.00 63.88 82 LEU A N 1
ATOM 672 C CA . LEU A 1 82 ? -20.917 -2.388 32.664 1.00 63.88 82 LEU A CA 1
ATOM 673 C C . LEU A 1 82 ? -20.701 -1.303 31.591 1.00 63.88 82 LEU A C 1
ATOM 675 O O . LEU A 1 82 ? -20.326 -1.631 30.471 1.00 63.88 82 LEU A O 1
ATOM 679 N N . LEU A 1 83 ? -20.997 -0.036 31.900 1.00 64.19 83 LEU A N 1
ATOM 680 C CA . LEU A 1 83 ? -20.897 1.100 30.973 1.00 64.19 83 LEU A CA 1
ATOM 681 C C . LEU A 1 83 ? -19.653 1.980 31.206 1.00 64.19 83 LEU A C 1
ATOM 683 O O . LEU A 1 83 ? -19.452 2.925 30.442 1.00 64.19 83 LEU A O 1
ATOM 687 N N . GLU A 1 84 ? -18.875 1.704 32.257 1.00 59.84 84 GLU A N 1
ATOM 688 C CA . GLU A 1 84 ? -17.633 2.408 32.628 1.00 59.84 84 GLU A CA 1
ATOM 689 C C . GLU A 1 84 ? -16.394 1.637 32.158 1.00 59.84 84 GLU A C 1
ATOM 691 O O . GLU A 1 84 ? -15.439 2.304 31.694 1.00 59.84 84 GLU A O 1
#

Organism: Campylobacter jejuni (NCBI:txid197)

Radius of gyration: 31.24 Å; Cα contacts (8 Å, |Δi|>4): 9; chains: 1; bounding box: 50×15×89 Å

pLDDT: mean 85.21, std 8.45, range [55.19, 97.19]

Secondary structure (DSSP, 8-state):
--HHHHHHHHHHHHHHHHHHHHHHHHHHHHHHHHHHHHHHHHHHHHHHHHHHHHHHHHHHHHHHHHHHHHHHHHH-TT-GGGG-